Protein AF-A0A382X814-F1 (afdb_monomer_lite)

Sequence (115 aa):
MKDKV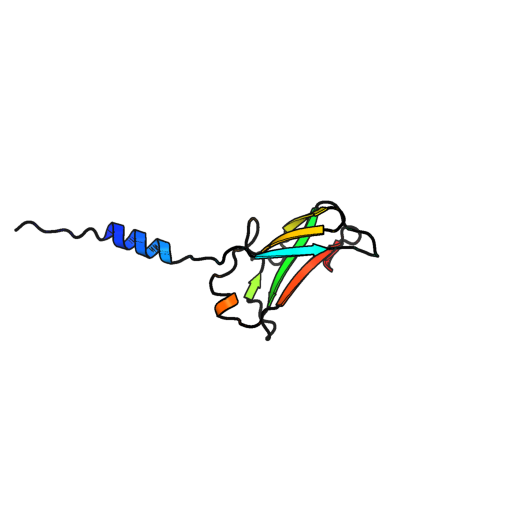LPLLPCILFALCSANAFAAPVAYSGKVAINGLNVDGNARFTFHIYDADAIIRWRHSWDSQASINVPVDRGHYLVLLGGQGMEPLPANLFLNHPELYLQVKIKRPDTGEWL

Structure (mmCIF, N/CA/C/O backbone):
data_AF-A0A382X814-F1
#
_entry.id   AF-A0A382X814-F1
#
loop_
_atom_site.group_PDB
_atom_site.id
_atom_site.type_symbol
_atom_site.label_atom_id
_atom_site.label_alt_id
_atom_site.label_comp_id
_atom_site.label_asym_id
_atom_site.label_entity_id
_atom_site.label_seq_id
_atom_site.pdbx_PDB_ins_code
_atom_site.Cartn_x
_atom_site.Cartn_y
_atom_site.Cartn_z
_atom_site.occupancy
_atom_site.B_iso_or_equiv
_atom_site.auth_seq_id
_atom_site.auth_comp_id
_atom_site.auth_asym_id
_atom_site.auth_atom_id
_atom_site.pdbx_PDB_model_num
ATOM 1 N N . MET A 1 1 ? 36.539 25.341 -48.430 1.00 44.12 1 MET A N 1
ATOM 2 C CA . MET A 1 1 ? 36.053 24.230 -47.585 1.00 44.12 1 MET A CA 1
ATOM 3 C C . MET A 1 1 ? 35.020 24.809 -46.637 1.00 44.12 1 MET A C 1
ATOM 5 O O . MET A 1 1 ? 35.326 25.803 -46.001 1.00 44.12 1 MET A O 1
ATOM 9 N N . LYS A 1 2 ? 33.776 24.315 -46.663 1.00 47.12 2 LYS A N 1
ATOM 10 C CA . LYS A 1 2 ? 32.719 24.739 -45.732 1.00 47.12 2 LYS A CA 1
ATOM 11 C C . LYS A 1 2 ? 32.706 23.742 -44.584 1.00 47.12 2 LYS A C 1
ATOM 13 O O . LYS A 1 2 ? 32.380 22.575 -44.803 1.00 47.12 2 LYS A O 1
ATOM 18 N N . ASP A 1 3 ? 33.079 24.211 -43.406 1.00 55.12 3 ASP A N 1
ATOM 19 C CA . ASP A 1 3 ? 33.141 23.406 -42.197 1.00 55.12 3 ASP A CA 1
ATOM 20 C C . ASP A 1 3 ? 31.714 23.024 -41.795 1.00 55.12 3 ASP A C 1
ATOM 22 O O . ASP A 1 3 ? 30.891 23.861 -41.422 1.00 55.12 3 ASP A O 1
ATOM 26 N N . LYS A 1 4 ? 31.381 21.741 -41.957 1.00 57.97 4 LYS A N 1
ATOM 27 C CA . LYS A 1 4 ? 30.120 21.174 -41.480 1.00 57.97 4 LYS A CA 1
ATOM 28 C C . LYS A 1 4 ? 30.232 21.028 -39.965 1.00 57.97 4 LYS A C 1
ATOM 30 O O . LYS A 1 4 ? 30.686 19.998 -39.477 1.00 57.97 4 LYS A O 1
ATOM 35 N N . VAL A 1 5 ? 29.837 22.060 -39.226 1.00 61.97 5 VAL A N 1
ATOM 36 C CA . VAL A 1 5 ? 29.610 21.947 -37.782 1.00 61.97 5 VAL A CA 1
ATOM 37 C C . VAL A 1 5 ? 28.403 21.028 -37.593 1.00 61.97 5 VAL A C 1
ATOM 39 O O . VAL A 1 5 ? 27.265 21.406 -37.867 1.00 61.97 5 VAL A O 1
ATOM 42 N N . LEU A 1 6 ? 28.666 19.778 -37.219 1.00 60.94 6 LEU A N 1
ATOM 43 C CA . LEU A 1 6 ? 27.643 18.777 -36.936 1.00 60.94 6 LEU A CA 1
ATOM 44 C C . LEU A 1 6 ? 26.841 19.231 -35.698 1.00 60.94 6 LEU A C 1
ATOM 46 O O . LEU A 1 6 ? 27.457 19.534 -34.672 1.00 60.94 6 LEU A O 1
ATOM 50 N N . PRO A 1 7 ? 25.498 19.308 -35.745 1.00 62.62 7 PRO A N 1
ATOM 51 C CA . PRO A 1 7 ? 24.720 19.782 -34.609 1.00 62.62 7 PRO A CA 1
ATOM 52 C C . PRO A 1 7 ? 24.695 18.694 -33.524 1.00 62.62 7 PRO A C 1
ATOM 54 O O . PRO A 1 7 ? 23.866 17.792 -33.549 1.00 62.62 7 PRO A O 1
ATOM 57 N N . LEU A 1 8 ? 25.619 18.772 -32.564 1.00 61.16 8 LEU A N 1
ATOM 58 C CA . LEU A 1 8 ? 25.703 17.871 -31.401 1.00 61.16 8 LEU A CA 1
ATOM 59 C C . LEU A 1 8 ? 24.574 18.108 -30.377 1.00 61.16 8 LEU A C 1
ATOM 61 O O . LEU A 1 8 ? 24.214 17.207 -29.623 1.00 61.16 8 LEU A O 1
ATOM 65 N N . LEU A 1 9 ? 23.980 19.304 -30.375 1.00 60.84 9 LEU A N 1
ATOM 66 C CA . LEU A 1 9 ? 22.946 19.730 -29.427 1.00 60.84 9 LEU A CA 1
ATOM 67 C C . LEU A 1 9 ? 21.645 18.885 -29.463 1.00 60.84 9 LEU A C 1
ATOM 69 O O . LEU A 1 9 ? 21.195 18.471 -28.394 1.00 60.84 9 LEU A O 1
ATOM 73 N N . PRO A 1 10 ? 21.044 18.558 -30.629 1.00 64.56 10 PRO A N 1
ATOM 74 C CA . PRO A 1 10 ? 19.862 17.691 -30.680 1.00 64.56 10 PRO A CA 1
ATOM 75 C C . PRO A 1 10 ? 20.140 16.242 -30.244 1.00 64.56 10 PRO A C 1
ATOM 77 O O . PRO A 1 10 ? 19.265 15.617 -29.650 1.00 64.56 10 PRO A O 1
ATOM 80 N N . CYS A 1 11 ? 21.349 15.712 -30.468 1.00 61.66 11 CYS A N 1
ATOM 81 C CA . CYS A 1 11 ? 21.721 14.371 -30.000 1.00 61.66 11 CYS A CA 1
ATOM 82 C C . CYS A 1 11 ? 21.800 14.296 -28.468 1.00 61.66 11 CYS A C 1
ATOM 84 O O . CYS A 1 11 ? 21.376 13.303 -27.880 1.00 61.66 11 CYS A O 1
ATOM 86 N N . ILE A 1 12 ? 22.291 15.357 -27.819 1.00 62.47 12 ILE A N 1
ATOM 87 C CA . ILE A 1 12 ? 22.358 15.448 -26.354 1.00 62.47 12 ILE A CA 1
ATOM 88 C C . ILE A 1 12 ? 20.949 15.558 -25.750 1.00 62.47 12 ILE A C 1
ATOM 90 O O . ILE A 1 12 ? 20.651 14.860 -24.783 1.00 62.47 12 ILE A O 1
ATOM 94 N N . LEU A 1 13 ? 20.051 16.359 -26.343 1.00 60.12 13 LEU A N 1
ATOM 95 C CA . LEU A 1 13 ? 18.655 16.447 -25.886 1.00 60.12 13 LEU A CA 1
ATOM 96 C C . LEU A 1 13 ? 17.900 15.114 -26.019 1.00 60.12 13 LEU A C 1
ATOM 98 O O . LEU A 1 13 ? 17.123 14.768 -25.131 1.00 60.12 13 LEU A O 1
ATOM 102 N N . PHE A 1 14 ? 18.139 14.353 -27.091 1.00 59.03 14 PHE A N 1
ATOM 103 C CA . PHE A 1 14 ? 17.507 13.044 -27.278 1.00 59.03 14 PHE A CA 1
ATOM 104 C C . PHE A 1 14 ? 18.037 12.001 -26.277 1.00 59.03 14 PHE A C 1
ATOM 106 O O . PHE A 1 14 ? 17.253 11.257 -25.694 1.00 59.03 14 PHE A O 1
ATOM 113 N N . ALA A 1 15 ? 19.347 12.001 -26.001 1.00 60.44 15 ALA A N 1
ATOM 114 C CA . ALA A 1 15 ? 19.968 11.090 -25.035 1.00 60.44 15 ALA A CA 1
ATOM 115 C C . ALA A 1 15 ? 19.544 11.357 -23.574 1.00 60.44 15 ALA A C 1
ATOM 117 O O . ALA A 1 15 ? 19.438 10.419 -22.782 1.00 60.44 15 ALA A O 1
ATOM 118 N N . LEU A 1 16 ? 19.255 12.614 -23.217 1.00 56.28 16 LEU A N 1
ATOM 119 C CA . LEU A 1 16 ? 18.763 12.988 -21.882 1.00 56.28 16 LEU A CA 1
ATOM 120 C C . LEU A 1 16 ? 17.309 12.547 -21.635 1.00 56.28 16 LEU A C 1
ATOM 122 O O . LEU A 1 16 ? 16.914 12.350 -20.487 1.00 56.28 16 LEU A O 1
ATOM 126 N N . CYS A 1 17 ? 16.515 12.356 -22.693 1.00 52.44 17 CYS A N 1
ATOM 127 C CA . CYS A 1 17 ? 15.108 11.968 -22.577 1.00 52.44 17 CYS A CA 1
ATOM 128 C C . CYS A 1 17 ? 14.930 10.471 -22.244 1.00 52.44 17 CYS A C 1
ATOM 130 O O . CYS A 1 17 ? 13.971 10.090 -21.580 1.00 52.44 17 CYS A O 1
ATOM 132 N N . SER A 1 18 ? 15.886 9.619 -22.625 1.00 53.72 18 SER A N 1
ATOM 133 C CA . SER A 1 18 ? 15.847 8.170 -22.373 1.00 53.72 18 SER A CA 1
ATOM 134 C C . SER A 1 18 ? 16.243 7.738 -20.952 1.00 53.72 18 SER A C 1
ATOM 136 O O . SER A 1 18 ? 16.162 6.554 -20.639 1.00 53.72 18 SER A O 1
ATOM 138 N N . ALA A 1 19 ? 16.670 8.657 -20.079 1.00 56.44 19 ALA A N 1
ATOM 139 C CA . ALA A 1 19 ? 17.278 8.295 -18.794 1.00 56.44 19 ALA A CA 1
ATOM 140 C C . ALA A 1 19 ? 16.295 8.098 -17.621 1.00 56.44 19 ALA A C 1
ATOM 142 O O . ALA A 1 19 ? 16.714 7.615 -16.576 1.00 56.44 19 ALA A O 1
ATOM 143 N N . ASN A 1 20 ? 15.007 8.439 -17.761 1.00 56.47 20 ASN A N 1
ATOM 144 C CA . ASN A 1 20 ? 14.048 8.384 -16.645 1.00 56.47 20 ASN A CA 1
ATOM 145 C C . ASN A 1 20 ? 12.718 7.742 -17.055 1.00 56.47 20 ASN A C 1
ATOM 147 O O . ASN A 1 20 ? 11.658 8.360 -16.973 1.00 56.47 20 ASN A O 1
ATOM 151 N N . ALA A 1 21 ? 12.768 6.495 -17.521 1.00 65.38 21 ALA A N 1
ATOM 152 C CA . ALA A 1 21 ? 11.554 5.701 -17.627 1.00 65.38 21 ALA A CA 1
ATOM 153 C C . ALA A 1 21 ? 11.124 5.279 -16.212 1.00 65.38 21 ALA A C 1
ATOM 155 O O . ALA A 1 21 ? 11.863 4.586 -15.510 1.00 65.38 21 ALA A O 1
ATOM 156 N N . PHE A 1 22 ? 9.936 5.703 -15.793 1.00 77.19 22 PHE A N 1
ATOM 157 C CA . PHE A 1 22 ? 9.237 5.136 -14.642 1.00 77.19 22 PHE A CA 1
ATOM 158 C C . PHE A 1 22 ? 8.261 4.066 -15.130 1.00 77.19 22 PHE A C 1
ATOM 160 O O . PHE A 1 22 ? 7.799 4.118 -16.272 1.00 77.19 22 PHE A O 1
ATOM 167 N N . ALA A 1 23 ? 7.949 3.089 -14.280 1.00 81.00 23 ALA A N 1
ATOM 168 C CA . ALA A 1 23 ? 6.867 2.163 -14.587 1.00 81.00 23 ALA A CA 1
ATOM 169 C C . ALA A 1 23 ? 5.535 2.927 -14.613 1.00 81.00 23 ALA A C 1
ATOM 171 O O . ALA A 1 23 ? 5.353 3.917 -13.898 1.00 81.00 23 ALA A O 1
ATOM 172 N N . ALA A 1 24 ? 4.586 2.446 -15.419 1.00 88.19 24 ALA A N 1
ATOM 173 C CA . ALA A 1 24 ? 3.214 2.923 -15.326 1.00 88.19 24 ALA A CA 1
ATOM 174 C C . ALA A 1 24 ? 2.672 2.651 -13.907 1.00 88.19 24 ALA A C 1
ATOM 176 O O . ALA A 1 24 ? 2.983 1.599 -13.335 1.00 88.19 24 ALA A O 1
ATOM 177 N N . PRO A 1 25 ? 1.862 3.558 -13.335 1.00 94.50 25 PRO A N 1
ATOM 178 C CA . PRO A 1 25 ? 1.229 3.310 -12.050 1.00 94.50 25 PRO A CA 1
ATOM 179 C C . PRO A 1 25 ? 0.401 2.021 -12.057 1.00 94.50 25 PRO A C 1
ATOM 181 O O . PRO A 1 25 ? -0.252 1.698 -13.052 1.00 94.50 25 PRO A O 1
ATOM 184 N N . VAL A 1 26 ? 0.394 1.302 -10.935 1.00 95.88 26 VAL A N 1
ATOM 185 C CA . VAL A 1 26 ? -0.316 0.019 -10.805 1.00 95.88 26 VAL A CA 1
ATOM 186 C C . VAL A 1 26 ? -1.604 0.215 -10.018 1.00 95.88 26 VAL A C 1
ATOM 188 O O . VAL A 1 26 ? -1.576 0.679 -8.880 1.00 95.88 26 VAL A O 1
ATOM 191 N N . ALA A 1 27 ? -2.740 -0.153 -10.607 1.00 96.94 27 ALA A N 1
ATOM 192 C CA . ALA A 1 27 ? -4.020 -0.108 -9.913 1.00 96.94 27 ALA A CA 1
ATOM 193 C C . ALA A 1 27 ? -4.069 -1.154 -8.790 1.00 96.94 27 ALA A C 1
ATOM 195 O O . ALA A 1 27 ? -3.854 -2.342 -9.021 1.00 96.94 27 ALA A O 1
ATOM 196 N N . TYR A 1 28 ? -4.390 -0.704 -7.582 1.00 96.81 28 TYR A N 1
ATOM 197 C CA . TYR A 1 28 ? -4.615 -1.545 -6.418 1.00 96.81 28 TYR A CA 1
ATOM 198 C C . TYR A 1 28 ? -5.900 -1.111 -5.718 1.00 96.81 28 TYR A C 1
ATOM 200 O O . TYR A 1 28 ? -6.050 0.042 -5.311 1.00 96.81 28 TYR A O 1
ATOM 208 N N . SER A 1 29 ? -6.844 -2.037 -5.596 1.00 97.00 29 SER A N 1
ATOM 209 C CA . SER A 1 29 ? -8.155 -1.791 -4.999 1.00 97.00 29 SER A CA 1
ATOM 210 C C . SER A 1 29 ? -8.469 -2.829 -3.942 1.00 97.00 29 SER A C 1
ATOM 212 O O . SER A 1 29 ? -8.106 -3.996 -4.088 1.00 97.00 29 SER A O 1
ATOM 214 N N . GLY A 1 30 ? -9.216 -2.430 -2.923 1.00 96.62 30 GLY A N 1
ATOM 215 C CA . GLY A 1 30 ? -9.617 -3.336 -1.860 1.00 96.62 30 GLY A CA 1
ATOM 216 C C . GLY A 1 30 ? -10.840 -2.851 -1.103 1.00 96.62 30 GLY A C 1
ATOM 217 O O . GLY A 1 30 ? -11.458 -1.840 -1.448 1.00 96.62 30 GLY A O 1
ATOM 218 N N . LYS A 1 31 ? -11.178 -3.603 -0.053 1.00 96.25 31 LYS A N 1
ATOM 219 C CA . LYS A 1 31 ? -12.192 -3.236 0.931 1.00 96.25 31 LYS A CA 1
ATOM 220 C C . LYS A 1 31 ? -11.550 -3.142 2.311 1.00 96.25 31 LYS A C 1
ATOM 222 O O . LYS A 1 31 ? -10.786 -4.025 2.689 1.00 96.25 31 LYS A O 1
ATOM 227 N N . VAL A 1 32 ? -11.877 -2.100 3.064 1.00 95.00 32 VAL A N 1
ATOM 228 C CA . VAL A 1 32 ? -11.472 -1.909 4.455 1.00 95.00 32 VAL A CA 1
ATOM 229 C C . VAL A 1 32 ? -12.703 -1.839 5.357 1.00 95.00 32 VAL A C 1
ATOM 231 O O . VAL A 1 32 ? -13.654 -1.094 5.109 1.00 95.00 32 VAL A O 1
ATOM 234 N N . ALA A 1 33 ? -12.666 -2.627 6.427 1.00 94.38 33 ALA A N 1
ATOM 235 C CA . ALA A 1 33 ? -13.629 -2.584 7.513 1.00 94.38 33 ALA A CA 1
ATOM 236 C C . ALA A 1 33 ? -12.893 -2.753 8.848 1.00 94.38 33 ALA A C 1
ATOM 238 O O . ALA A 1 33 ? -11.989 -3.580 8.955 1.00 94.38 33 ALA A O 1
ATOM 239 N N . ILE A 1 34 ? -13.279 -1.978 9.860 1.00 91.62 34 ILE A N 1
ATOM 240 C CA . ILE A 1 34 ? -12.729 -2.043 11.219 1.00 91.62 34 ILE A CA 1
ATOM 241 C C . ILE A 1 34 ? -13.846 -2.536 12.132 1.00 91.62 34 ILE A C 1
ATOM 243 O O . ILE A 1 34 ? -14.936 -1.968 12.143 1.00 91.62 34 ILE A O 1
ATOM 247 N N . ASN A 1 35 ? -13.597 -3.623 12.867 1.00 90.69 35 ASN A N 1
ATOM 248 C CA . ASN A 1 35 ? -14.596 -4.279 13.723 1.00 90.69 35 ASN A CA 1
ATOM 249 C C . ASN A 1 35 ? -15.905 -4.626 12.979 1.00 90.69 35 ASN A C 1
ATOM 251 O O . ASN A 1 35 ? -16.995 -4.506 13.528 1.00 90.69 35 ASN A O 1
ATOM 255 N N . GLY A 1 36 ?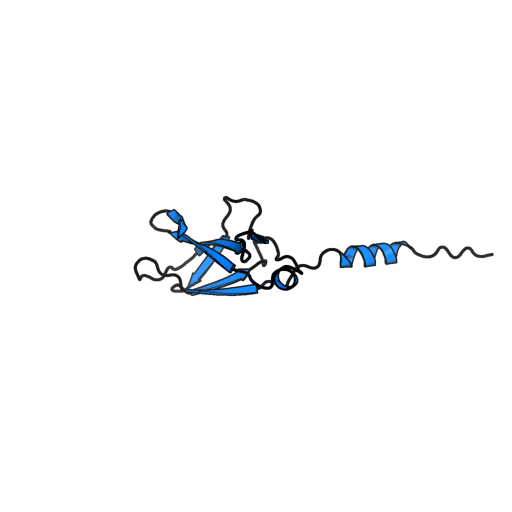 -15.801 -5.017 11.704 1.00 92.06 36 GLY A N 1
ATOM 256 C CA . GLY A 1 36 ? -16.953 -5.353 10.857 1.00 92.06 36 GLY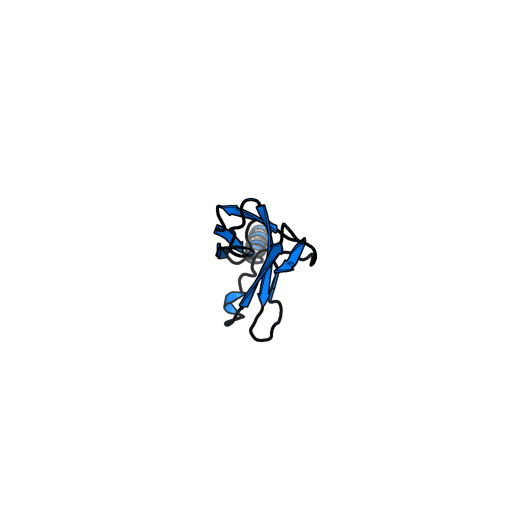 A CA 1
ATOM 257 C C . GLY A 1 36 ? -17.704 -4.152 10.267 1.00 92.06 36 GLY A C 1
ATOM 258 O O . GLY A 1 36 ? -18.623 -4.351 9.476 1.00 92.06 36 GLY A O 1
ATOM 259 N N . LEU A 1 37 ? -17.305 -2.918 10.588 1.00 94.50 37 LEU A N 1
ATOM 260 C CA . LEU A 1 37 ? -17.893 -1.696 10.041 1.00 94.50 37 LEU A CA 1
ATOM 261 C C . LEU A 1 37 ? -17.031 -1.150 8.904 1.00 94.50 37 LEU A C 1
ATOM 263 O O . LEU A 1 37 ? -15.820 -0.992 9.053 1.00 94.50 37 LEU A O 1
ATOM 267 N N . ASN A 1 38 ? -17.655 -0.850 7.765 1.00 95.75 38 ASN A N 1
ATOM 268 C CA . ASN A 1 38 ? -16.956 -0.251 6.630 1.00 95.75 38 ASN A CA 1
ATOM 269 C C . ASN A 1 38 ? -16.398 1.122 7.017 1.00 95.75 38 ASN A C 1
ATOM 271 O O . ASN A 1 38 ? -17.114 1.944 7.588 1.00 95.75 38 ASN A O 1
ATOM 275 N N . VAL A 1 39 ? -15.139 1.373 6.662 1.00 94.75 39 VAL A N 1
ATOM 276 C CA . VAL A 1 39 ? -14.562 2.719 6.756 1.00 94.75 39 VAL A CA 1
ATOM 277 C C . VAL A 1 39 ? -15.106 3.562 5.606 1.00 94.75 39 VAL A C 1
ATOM 279 O O . VAL A 1 39 ? -15.260 3.058 4.496 1.00 94.75 39 VAL A O 1
ATOM 282 N N . ASP A 1 40 ? -15.395 4.832 5.864 1.00 95.31 40 ASP A N 1
ATOM 283 C CA . ASP A 1 40 ? -15.911 5.766 4.864 1.00 95.31 40 ASP A CA 1
ATOM 284 C C . ASP A 1 40 ? -15.197 7.119 4.979 1.00 95.31 40 ASP A C 1
ATOM 286 O O . ASP A 1 40 ? -14.773 7.517 6.069 1.00 95.31 40 ASP A O 1
ATOM 290 N N . GLY A 1 41 ? -15.037 7.812 3.853 1.00 95.44 41 GLY A N 1
ATOM 291 C CA . GLY A 1 41 ? -14.303 9.073 3.760 1.00 95.44 41 GLY A CA 1
ATOM 292 C C . GLY A 1 41 ? -12.801 8.896 3.512 1.00 95.44 41 GLY A C 1
ATOM 293 O O . GLY A 1 41 ? -12.349 7.897 2.960 1.00 95.44 41 GLY A O 1
ATOM 294 N N . ASN A 1 42 ? -12.002 9.900 3.880 1.00 94.81 42 ASN A N 1
ATOM 295 C CA . ASN A 1 42 ? -10.556 9.867 3.652 1.00 94.81 42 ASN A CA 1
ATOM 296 C C . ASN A 1 42 ? -9.845 9.088 4.763 1.00 94.81 42 ASN A C 1
ATOM 298 O O . ASN A 1 42 ? -9.817 9.527 5.914 1.00 94.81 42 ASN A O 1
ATOM 302 N N . ALA A 1 43 ? -9.208 7.977 4.404 1.00 95.62 43 ALA A N 1
ATOM 303 C CA . ALA A 1 43 ? -8.372 7.197 5.309 1.00 95.62 43 ALA A CA 1
ATOM 304 C C . ALA A 1 43 ? -6.887 7.349 4.956 1.00 95.62 43 ALA A C 1
ATOM 306 O O . ALA A 1 43 ? -6.522 7.611 3.810 1.00 95.62 43 ALA A O 1
ATOM 307 N N . ARG A 1 44 ? -6.015 7.210 5.960 1.00 96.94 44 ARG A N 1
ATOM 308 C CA . ARG A 1 44 ? -4.562 7.330 5.781 1.00 96.94 44 ARG A CA 1
ATOM 309 C C . ARG A 1 44 ? -3.950 5.967 5.508 1.00 96.94 44 ARG A C 1
ATOM 311 O O . ARG A 1 44 ? -4.153 5.047 6.298 1.00 96.94 44 ARG A O 1
ATOM 318 N N . PHE A 1 45 ? -3.178 5.875 4.433 1.00 97.38 45 PHE A N 1
ATOM 319 C CA . PHE A 1 45 ? -2.522 4.647 3.999 1.00 97.38 45 PHE A CA 1
ATOM 320 C C . PHE A 1 45 ? -1.011 4.829 3.883 1.00 97.38 45 PHE A C 1
ATOM 322 O O . PHE A 1 45 ? -0.528 5.919 3.561 1.00 97.38 45 PHE A O 1
ATOM 329 N N . THR A 1 46 ? -0.284 3.731 4.067 1.00 97.81 46 THR A N 1
ATOM 330 C CA . THR A 1 46 ? 1.086 3.571 3.570 1.00 97.81 46 THR A CA 1
ATOM 331 C C . THR A 1 46 ? 1.181 2.318 2.703 1.00 97.81 46 THR A C 1
ATOM 333 O O . THR A 1 46 ? 0.448 1.346 2.900 1.00 97.81 46 THR A O 1
ATOM 336 N N . PHE A 1 47 ? 2.078 2.364 1.718 1.00 97.81 47 PHE A N 1
ATOM 337 C CA . PHE A 1 47 ? 2.321 1.287 0.760 1.00 97.81 47 PHE A CA 1
ATOM 338 C C . PHE A 1 47 ? 3.816 1.040 0.610 1.00 97.81 47 PHE A C 1
ATOM 340 O O . PHE A 1 47 ? 4.563 1.963 0.270 1.00 97.81 47 PHE A O 1
ATOM 347 N N . HIS A 1 48 ? 4.234 -0.206 0.805 1.00 97.88 48 HIS A N 1
ATOM 348 C CA . HIS A 1 48 ? 5.594 -0.667 0.545 1.00 97.88 48 HIS A CA 1
ATOM 349 C C . HIS A 1 48 ? 5.562 -1.925 -0.312 1.00 97.88 48 HIS A C 1
ATOM 351 O O . HIS A 1 48 ? 4.657 -2.745 -0.181 1.00 97.88 48 HIS A O 1
ATOM 357 N N . ILE A 1 49 ? 6.584 -2.104 -1.139 1.00 98.25 49 ILE A N 1
ATOM 358 C CA . ILE A 1 49 ? 6.816 -3.341 -1.876 1.00 98.25 49 ILE A CA 1
ATOM 359 C C . ILE A 1 49 ? 8.130 -3.949 -1.391 1.00 98.25 49 ILE A C 1
ATOM 361 O O . ILE A 1 49 ? 9.170 -3.284 -1.408 1.00 98.25 49 ILE A O 1
ATOM 365 N N . TYR A 1 50 ? 8.061 -5.211 -0.983 1.00 98.25 50 TYR A N 1
ATOM 366 C CA . TYR A 1 50 ? 9.190 -6.039 -0.572 1.00 98.25 50 TYR A CA 1
ATOM 367 C C . TYR A 1 50 ? 9.443 -7.131 -1.609 1.00 98.25 50 TYR A C 1
ATOM 369 O O . TYR A 1 50 ? 8.524 -7.504 -2.334 1.00 98.25 50 TYR A O 1
ATOM 377 N N . ASP A 1 51 ? 10.658 -7.659 -1.666 1.00 97.62 51 ASP A N 1
ATOM 378 C CA . ASP A 1 51 ? 10.928 -8.935 -2.334 1.00 97.62 51 ASP A CA 1
ATOM 379 C C . ASP A 1 51 ? 10.828 -10.124 -1.360 1.00 97.62 51 ASP A C 1
ATOM 381 O O . ASP A 1 51 ? 10.483 -9.959 -0.186 1.00 97.62 51 ASP A O 1
ATOM 385 N N . ALA A 1 52 ? 11.121 -11.327 -1.860 1.00 96.69 52 ALA A N 1
ATOM 386 C CA . ALA A 1 52 ? 11.124 -12.566 -1.081 1.00 96.69 52 ALA A CA 1
ATOM 387 C C . ALA A 1 52 ? 12.130 -12.572 0.088 1.00 96.69 52 ALA A C 1
ATOM 389 O O . ALA A 1 52 ? 11.907 -13.266 1.078 1.00 96.69 52 ALA A O 1
ATOM 390 N N . ASP A 1 53 ? 13.183 -11.752 0.020 1.00 97.06 53 ASP A N 1
ATOM 391 C CA . ASP A 1 53 ? 14.191 -11.597 1.076 1.00 97.06 53 ASP A CA 1
ATOM 392 C C . ASP A 1 53 ? 13.815 -10.493 2.089 1.00 97.06 53 ASP A C 1
ATOM 394 O O . ASP A 1 53 ? 14.635 -10.083 2.914 1.00 97.06 53 ASP A O 1
ATOM 398 N N . ALA A 1 54 ? 12.575 -9.987 2.034 1.00 96.38 54 ALA A N 1
ATOM 399 C CA . ALA A 1 54 ? 12.059 -8.888 2.851 1.00 96.38 54 ALA A CA 1
ATOM 400 C C . ALA A 1 54 ? 12.823 -7.556 2.686 1.00 96.38 54 ALA A C 1
ATOM 402 O O . ALA A 1 54 ? 12.766 -6.677 3.555 1.00 96.38 54 ALA A O 1
ATOM 403 N N . ILE A 1 55 ? 13.495 -7.353 1.549 1.00 97.50 55 ILE A N 1
ATOM 404 C CA . ILE A 1 55 ? 14.150 -6.088 1.207 1.00 97.50 55 ILE A CA 1
ATOM 405 C C . ILE A 1 55 ? 13.114 -5.144 0.591 1.00 97.50 55 ILE A C 1
ATOM 407 O O . ILE A 1 55 ? 12.423 -5.495 -0.363 1.00 97.50 55 ILE A O 1
ATOM 411 N N . ILE A 1 56 ? 13.024 -3.909 1.100 1.00 97.12 56 ILE A N 1
ATOM 412 C CA . ILE A 1 56 ? 12.154 -2.869 0.523 1.00 97.12 56 ILE A CA 1
ATOM 413 C C . ILE A 1 56 ? 12.676 -2.493 -0.867 1.00 97.12 56 ILE A C 1
ATOM 415 O O . ILE A 1 56 ? 13.743 -1.891 -0.995 1.00 97.12 56 ILE A O 1
ATOM 419 N N . ARG A 1 57 ? 11.893 -2.791 -1.906 1.00 97.31 57 ARG A N 1
ATOM 420 C CA . ARG A 1 57 ? 12.180 -2.419 -3.299 1.00 97.31 57 ARG A CA 1
ATOM 421 C C . ARG A 1 57 ? 11.492 -1.129 -3.726 1.00 97.31 57 ARG A C 1
ATOM 423 O O . ARG A 1 57 ? 11.999 -0.433 -4.601 1.00 97.31 57 ARG A O 1
ATOM 430 N N . TRP A 1 58 ? 10.383 -0.775 -3.081 1.00 97.50 58 TRP A N 1
ATOM 431 C CA . TRP A 1 58 ? 9.719 0.512 -3.276 1.00 97.50 58 TRP A CA 1
ATOM 432 C C . TRP A 1 58 ? 8.907 0.921 -2.043 1.00 97.50 58 TRP A C 1
ATOM 434 O O . TRP A 1 58 ? 8.416 0.081 -1.289 1.00 97.50 58 TRP A O 1
ATOM 444 N N . ARG A 1 59 ? 8.764 2.232 -1.850 1.00 97.31 59 ARG A N 1
ATOM 445 C CA . ARG A 1 59 ? 7.949 2.864 -0.810 1.00 97.31 59 ARG A CA 1
ATOM 446 C C . ARG A 1 59 ? 7.215 4.052 -1.420 1.00 97.31 59 ARG A C 1
ATOM 448 O O . ARG A 1 59 ? 7.778 4.732 -2.269 1.00 97.31 59 ARG A O 1
ATOM 455 N N . HIS A 1 60 ? 6.003 4.337 -0.957 1.00 97.44 60 HIS A N 1
ATOM 456 C CA . HIS A 1 60 ? 5.221 5.461 -1.482 1.00 97.44 60 HIS A CA 1
ATOM 457 C C . HIS A 1 60 ? 5.838 6.851 -1.215 1.00 97.44 60 HIS A C 1
ATOM 459 O O . HIS A 1 60 ? 5.444 7.808 -1.871 1.00 97.44 60 HIS A O 1
ATOM 465 N N . SER A 1 61 ? 6.746 6.989 -0.241 1.00 97.25 61 SER A N 1
ATOM 466 C CA . SER A 1 61 ? 7.415 8.245 0.134 1.00 97.25 61 SER A CA 1
ATOM 467 C C . SER A 1 61 ? 8.801 7.968 0.713 1.00 97.25 61 SER A C 1
ATOM 469 O O . SER A 1 61 ? 8.980 6.977 1.424 1.00 97.25 61 SER A O 1
ATOM 471 N N . TRP A 1 62 ? 9.771 8.858 0.478 1.00 93.56 62 TRP A N 1
ATOM 472 C CA . TRP A 1 62 ? 11.074 8.814 1.157 1.00 93.56 62 TRP A CA 1
ATOM 473 C C . TRP A 1 62 ? 10.980 9.093 2.660 1.00 93.56 62 TRP A C 1
ATOM 475 O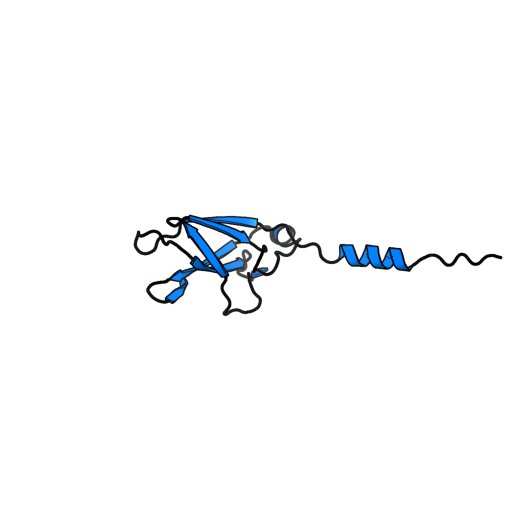 O . TRP A 1 62 ? 11.765 8.536 3.432 1.00 93.56 62 TRP A O 1
ATOM 485 N N . ASP A 1 63 ? 10.002 9.897 3.076 1.00 95.19 63 ASP A N 1
ATOM 486 C CA . ASP A 1 63 ? 9.703 10.136 4.484 1.00 95.19 63 ASP A CA 1
ATOM 487 C C . ASP A 1 63 ? 8.938 8.948 5.081 1.00 95.19 63 ASP A C 1
ATOM 489 O O . ASP A 1 63 ? 7.777 8.701 4.756 1.00 95.19 63 ASP A O 1
ATOM 493 N N . SER A 1 64 ? 9.596 8.240 6.001 1.00 88.56 64 SER A N 1
ATOM 494 C CA . SER A 1 64 ? 9.036 7.092 6.726 1.00 88.56 64 SER A CA 1
ATOM 495 C C . SER A 1 64 ? 7.811 7.410 7.592 1.00 88.56 64 SER A C 1
ATOM 497 O O . SER A 1 64 ? 7.110 6.486 7.998 1.00 88.56 64 SER A O 1
ATOM 499 N N . GLN A 1 65 ? 7.571 8.686 7.912 1.00 92.69 65 GLN A N 1
ATOM 500 C CA . GLN A 1 65 ? 6.423 9.135 8.703 1.00 92.69 65 GLN A CA 1
ATOM 501 C C . GLN A 1 65 ? 5.260 9.623 7.829 1.00 92.69 65 GLN A C 1
ATOM 503 O O . GLN A 1 65 ? 4.167 9.884 8.343 1.00 92.69 65 GLN A O 1
ATOM 508 N N . ALA A 1 66 ? 5.474 9.742 6.516 1.00 96.50 66 ALA A N 1
ATOM 509 C CA . ALA A 1 66 ? 4.447 10.185 5.592 1.00 96.50 66 ALA A CA 1
ATOM 510 C C . ALA A 1 66 ? 3.351 9.127 5.416 1.00 96.50 66 ALA A C 1
ATOM 512 O O . ALA A 1 66 ? 3.547 7.927 5.580 1.00 96.50 66 ALA A O 1
ATOM 513 N N . SER A 1 67 ? 2.174 9.595 5.016 1.00 96.88 67 SER A N 1
ATOM 514 C CA . SER A 1 67 ? 1.044 8.759 4.614 1.00 96.88 67 SER A CA 1
ATOM 515 C C . SER A 1 67 ? 0.288 9.457 3.499 1.00 96.88 67 SER A C 1
ATOM 517 O O . SER A 1 67 ? 0.405 10.676 3.357 1.00 96.88 67 SER A O 1
ATOM 519 N N . ILE A 1 68 ? -0.504 8.710 2.740 1.00 96.19 68 ILE A N 1
ATOM 520 C CA . ILE A 1 68 ? -1.387 9.294 1.734 1.00 96.19 68 ILE A CA 1
ATOM 521 C C . ILE A 1 68 ? -2.844 9.233 2.186 1.00 96.19 68 ILE A C 1
ATOM 523 O O . ILE A 1 68 ? -3.260 8.278 2.842 1.00 96.19 68 ILE A O 1
ATOM 527 N N . ASN A 1 69 ? -3.620 10.255 1.831 1.00 96.06 69 ASN A N 1
ATOM 528 C CA . ASN A 1 69 ? -5.065 10.249 2.032 1.00 96.06 69 ASN A CA 1
ATOM 529 C C . ASN A 1 69 ? -5.724 9.547 0.845 1.00 96.06 69 ASN A C 1
ATOM 531 O O . ASN A 1 69 ? -5.604 10.004 -0.290 1.00 96.06 69 ASN A O 1
ATOM 535 N N . VAL A 1 70 ? -6.419 8.450 1.119 1.00 96.38 70 VAL A N 1
ATOM 536 C CA . VAL A 1 70 ? -7.137 7.652 0.127 1.00 96.38 70 VAL A CA 1
ATOM 537 C C . VAL A 1 70 ? -8.633 7.817 0.371 1.00 96.38 70 VAL A C 1
ATOM 539 O O . VAL A 1 70 ? -9.089 7.534 1.484 1.00 96.38 70 VAL A O 1
ATOM 542 N N . PRO A 1 71 ? -9.403 8.254 -0.638 1.00 96.62 71 PRO A N 1
ATOM 543 C CA . PRO A 1 71 ? -10.855 8.231 -0.570 1.00 96.62 71 PRO A CA 1
ATOM 544 C C . PRO A 1 71 ? -11.364 6.792 -0.475 1.00 96.62 71 PRO A C 1
ATOM 546 O O . PRO A 1 71 ? -10.983 5.930 -1.271 1.00 96.62 71 PRO A O 1
ATOM 549 N N . VAL A 1 72 ? -12.241 6.548 0.489 1.00 97.44 72 VAL A N 1
ATOM 550 C CA . VAL A 1 72 ? -12.919 5.273 0.704 1.00 97.44 72 VAL A CA 1
ATOM 551 C C . VAL A 1 72 ? -14.425 5.519 0.631 1.00 97.44 72 VAL A C 1
ATOM 553 O O . VAL A 1 72 ? -14.934 6.357 1.369 1.00 97.44 72 VAL A O 1
ATOM 556 N N . ASP A 1 73 ? -15.124 4.798 -0.249 1.00 97.88 73 ASP A N 1
ATOM 557 C CA . ASP A 1 73 ? -16.594 4.798 -0.348 1.00 97.88 73 ASP A CA 1
ATOM 558 C C . ASP A 1 73 ? -17.132 3.454 0.142 1.00 97.88 73 ASP A C 1
ATOM 560 O O . ASP A 1 73 ? -16.898 2.409 -0.475 1.00 97.88 73 ASP A O 1
ATOM 564 N N . ARG A 1 74 ? -17.849 3.456 1.269 1.00 96.94 74 ARG A N 1
ATOM 565 C CA . ARG A 1 74 ? -18.472 2.259 1.867 1.00 96.94 74 ARG A CA 1
ATOM 566 C C . ARG A 1 74 ? -17.483 1.095 2.011 1.00 96.94 74 ARG A C 1
ATOM 568 O O . ARG A 1 74 ? -17.792 -0.081 1.771 1.00 96.94 74 ARG A O 1
ATOM 575 N N . GLY A 1 75 ? -16.267 1.428 2.429 1.00 96.69 75 GLY A N 1
ATOM 576 C CA . GLY A 1 75 ? -15.146 0.516 2.621 1.00 96.69 75 GLY A CA 1
ATOM 577 C C . GLY A 1 75 ? -14.324 0.259 1.363 1.00 96.69 75 GLY A C 1
ATOM 578 O O . GLY A 1 75 ? -13.236 -0.284 1.487 1.00 96.69 75 GLY A O 1
ATOM 579 N N . HIS A 1 76 ? -14.786 0.621 0.169 1.00 98.12 76 HIS A N 1
ATOM 580 C CA . HIS A 1 76 ? -14.066 0.364 -1.076 1.00 98.12 76 HIS A CA 1
ATOM 581 C C . HIS A 1 76 ? -13.090 1.491 -1.397 1.00 98.12 76 HIS A C 1
ATOM 583 O O . HIS A 1 76 ? -13.444 2.665 -1.317 1.00 98.12 76 HIS A O 1
ATOM 589 N N . TYR A 1 77 ? -11.8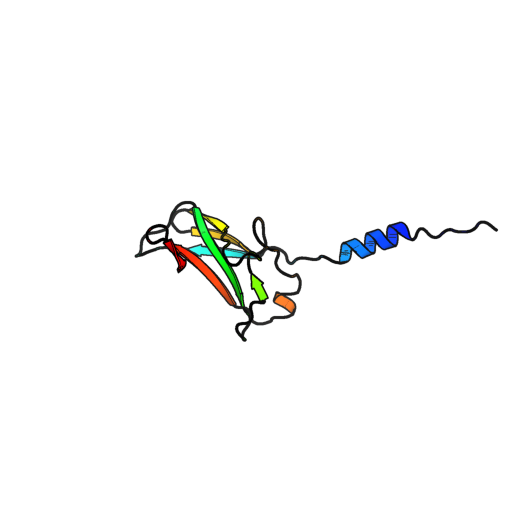75 1.131 -1.800 1.00 97.31 77 TYR A N 1
ATOM 590 C CA . TYR A 1 77 ? -10.863 2.084 -2.242 1.00 97.31 77 TYR A CA 1
ATOM 591 C C . TYR A 1 77 ? -10.174 1.615 -3.522 1.00 97.31 77 TYR A C 1
ATOM 593 O O . TYR A 1 77 ? -10.100 0.418 -3.807 1.00 97.31 77 TYR A O 1
ATOM 601 N N . LEU A 1 78 ? -9.633 2.580 -4.263 1.00 97.25 78 LEU A N 1
ATOM 602 C CA . LEU A 1 78 ? -8.769 2.382 -5.421 1.00 97.25 78 LEU A CA 1
ATOM 603 C C . LEU A 1 78 ? -7.601 3.362 -5.323 1.00 97.25 78 LEU A C 1
ATOM 605 O O . LEU A 1 78 ? -7.799 4.554 -5.096 1.00 97.25 78 LEU A O 1
ATOM 609 N N . VAL A 1 79 ? -6.392 2.857 -5.527 1.00 96.62 79 VAL A N 1
ATOM 610 C CA . VAL A 1 79 ? -5.157 3.638 -5.552 1.00 96.62 79 VAL A CA 1
ATOM 611 C C . VAL A 1 79 ? -4.345 3.246 -6.780 1.00 96.62 79 VAL A C 1
ATOM 613 O O . VAL A 1 79 ? -4.326 2.085 -7.179 1.00 96.62 79 VAL A O 1
ATOM 616 N N . LEU A 1 80 ? -3.658 4.218 -7.375 1.00 97.38 80 LEU A N 1
ATOM 617 C CA . LEU A 1 80 ? -2.635 3.981 -8.389 1.00 97.38 80 LEU A CA 1
ATOM 618 C C . LEU A 1 80 ? -1.262 4.031 -7.708 1.00 97.38 80 LEU A C 1
ATOM 620 O O . LEU A 1 80 ? -0.756 5.113 -7.414 1.00 97.38 80 LEU A O 1
ATOM 624 N N . LEU A 1 81 ? -0.676 2.868 -7.417 1.00 97.50 81 LEU A N 1
ATOM 625 C CA . LEU A 1 81 ? 0.655 2.756 -6.815 1.00 97.50 81 LEU A CA 1
ATOM 626 C C . LEU A 1 81 ? 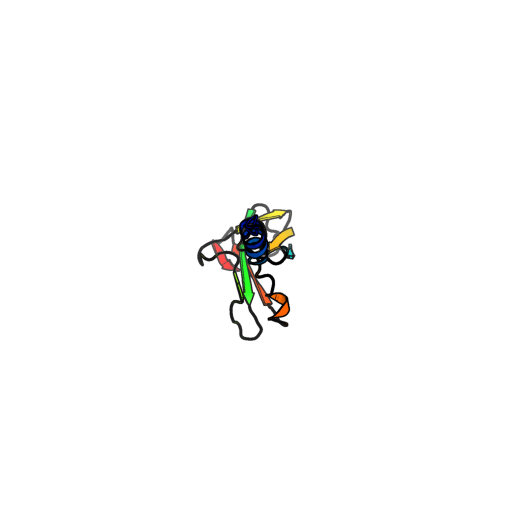1.695 3.397 -7.735 1.00 97.50 81 LEU A C 1
ATOM 628 O O . LEU A 1 81 ? 1.717 3.114 -8.931 1.00 97.50 81 LEU A O 1
ATOM 632 N N . GLY A 1 82 ? 2.539 4.268 -7.182 1.00 96.19 82 GLY A N 1
ATOM 633 C CA . GLY A 1 82 ? 3.481 5.074 -7.966 1.00 96.19 82 GLY A CA 1
ATOM 634 C C . GLY A 1 82 ? 2.831 6.167 -8.819 1.00 96.19 82 GLY A C 1
ATOM 635 O O . GLY A 1 82 ? 3.484 6.725 -9.695 1.00 96.19 82 GLY A O 1
ATOM 636 N N . GLY A 1 83 ? 1.542 6.441 -8.600 1.00 93.69 83 GLY A N 1
ATOM 637 C CA . GLY A 1 83 ? 0.811 7.540 -9.216 1.00 93.69 83 GLY A CA 1
ATOM 638 C C . GLY A 1 83 ? 0.921 8.845 -8.424 1.00 93.69 83 GLY A C 1
ATOM 639 O O . GLY A 1 83 ? 1.864 9.081 -7.671 1.00 93.69 83 GLY A O 1
ATOM 640 N N . GLN A 1 84 ? -0.071 9.718 -8.601 1.00 87.12 84 GLN A N 1
ATOM 641 C CA . GLN A 1 84 ? -0.090 11.040 -7.976 1.00 87.12 84 GLN A CA 1
ATOM 642 C C . GLN A 1 84 ? 0.017 10.956 -6.444 1.00 87.12 84 GLN A C 1
ATOM 644 O O . GLN A 1 84 ? -0.729 10.227 -5.795 1.00 87.12 84 GLN A O 1
ATOM 649 N N . GLY A 1 85 ? 0.916 11.760 -5.868 1.00 89.38 85 GLY A N 1
ATOM 650 C CA . GLY A 1 85 ? 1.132 11.819 -4.419 1.00 89.38 85 GLY A CA 1
ATOM 651 C C . GLY A 1 85 ? 2.020 10.703 -3.863 1.00 89.38 85 GLY A C 1
ATOM 652 O O . GLY A 1 85 ? 2.114 10.573 -2.644 1.00 89.38 85 GLY A O 1
ATOM 653 N N . MET A 1 86 ? 2.666 9.917 -4.730 1.00 96.00 86 MET A N 1
ATOM 654 C CA . MET A 1 86 ? 3.639 8.894 -4.357 1.00 96.00 86 MET A CA 1
ATOM 655 C C . MET A 1 86 ? 4.936 9.027 -5.152 1.00 96.00 86 MET A C 1
ATOM 657 O O . MET A 1 86 ? 4.953 9.574 -6.254 1.00 96.00 86 MET A O 1
ATOM 661 N N . GLU A 1 87 ? 6.005 8.445 -4.619 1.00 95.75 87 GLU A N 1
ATOM 662 C CA . GLU A 1 87 ? 7.205 8.144 -5.395 1.00 95.75 87 GLU A CA 1
ATOM 663 C C . GLU A 1 87 ? 6.863 7.182 -6.542 1.00 95.75 87 GLU A C 1
ATOM 665 O O . GLU A 1 87 ? 6.199 6.165 -6.303 1.00 95.75 87 GLU A O 1
ATOM 670 N N . PRO A 1 88 ? 7.319 7.448 -7.775 1.00 95.56 88 PRO A N 1
ATOM 671 C CA . PRO A 1 88 ? 7.021 6.597 -8.918 1.00 95.56 88 PRO A CA 1
ATOM 672 C C . PRO A 1 88 ? 7.631 5.200 -8.757 1.00 95.56 88 PRO A C 1
ATOM 674 O O . PRO A 1 88 ? 8.686 5.015 -8.143 1.00 95.56 88 PRO A O 1
ATOM 677 N N . LEU A 1 89 ? 6.978 4.196 -9.341 1.00 96.31 89 LEU A N 1
ATOM 678 C CA . LEU A 1 89 ? 7.520 2.840 -9.376 1.00 96.31 89 LEU A CA 1
ATOM 679 C C . LEU A 1 89 ? 8.747 2.797 -10.311 1.00 96.31 89 LEU A C 1
ATOM 681 O O . LEU A 1 89 ? 8.670 3.290 -11.443 1.00 96.31 89 LEU A O 1
ATOM 685 N N . PRO A 1 90 ? 9.876 2.188 -9.898 1.00 94.88 90 PRO A N 1
ATOM 686 C CA . PRO A 1 90 ? 11.016 1.989 -10.788 1.00 94.88 90 PRO A CA 1
ATOM 687 C C . PRO A 1 90 ? 10.610 1.159 -12.014 1.00 94.88 90 PRO A C 1
ATOM 689 O O . PRO A 1 90 ? 9.987 0.110 -11.856 1.00 94.88 90 PRO A O 1
ATOM 692 N N . ALA A 1 91 ? 10.993 1.575 -13.228 1.00 92.31 91 ALA A N 1
ATOM 693 C CA . ALA A 1 91 ? 10.601 0.877 -14.464 1.00 92.31 91 ALA A CA 1
ATOM 694 C C . ALA A 1 91 ? 10.954 -0.617 -14.471 1.00 92.31 91 ALA A C 1
ATOM 696 O O . ALA A 1 91 ? 10.178 -1.438 -14.952 1.00 92.31 91 ALA A O 1
ATOM 697 N N . ASN A 1 92 ? 12.098 -0.973 -13.885 1.00 93.44 92 ASN A N 1
ATOM 698 C CA . ASN A 1 92 ? 12.588 -2.348 -13.863 1.00 93.44 92 ASN A CA 1
ATOM 699 C C . ASN A 1 92 ? 12.179 -3.121 -12.600 1.00 93.44 92 ASN A C 1
ATOM 701 O O . ASN A 1 92 ? 12.659 -4.235 -12.414 1.00 93.44 92 ASN A O 1
ATOM 705 N N . LEU A 1 93 ? 11.321 -2.565 -11.730 1.00 95.50 93 LEU A N 1
ATOM 706 C CA . LEU A 1 93 ? 10.933 -3.202 -10.464 1.00 95.50 93 LEU A CA 1
ATOM 707 C C . LEU A 1 93 ? 10.422 -4.632 -10.692 1.00 95.50 93 LEU A C 1
ATOM 709 O O . LEU A 1 93 ? 10.958 -5.574 -10.123 1.00 95.50 93 LEU A O 1
ATOM 713 N N . PHE A 1 94 ? 9.440 -4.797 -11.578 1.00 93.81 94 PHE A N 1
ATOM 714 C CA . PHE A 1 94 ? 8.823 -6.097 -11.861 1.00 93.81 94 PHE A CA 1
ATOM 715 C C . PHE A 1 94 ? 9.669 -6.994 -12.778 1.00 93.81 94 PHE A C 1
ATOM 717 O O . PHE A 1 94 ? 9.446 -8.197 -12.831 1.00 93.81 94 PHE A O 1
ATOM 724 N N . LEU A 1 95 ? 10.635 -6.420 -13.506 1.00 93.62 95 LEU A N 1
ATOM 725 C CA . LEU A 1 95 ? 11.547 -7.181 -14.368 1.00 93.62 95 LEU A CA 1
ATOM 726 C C . LEU A 1 95 ? 12.695 -7.802 -13.565 1.00 93.62 95 LEU A C 1
ATOM 728 O O . LEU A 1 95 ? 13.109 -8.923 -13.841 1.00 93.62 95 LEU A O 1
ATOM 732 N N . ASN A 1 96 ? 13.203 -7.070 -12.572 1.00 95.38 96 ASN A N 1
ATOM 733 C CA . ASN A 1 96 ? 14.348 -7.483 -11.762 1.00 95.38 96 ASN A CA 1
ATOM 734 C C . ASN A 1 96 ? 13.945 -8.325 -10.548 1.00 95.38 96 ASN A C 1
ATOM 736 O O . ASN A 1 96 ? 14.776 -9.054 -10.009 1.00 95.38 96 ASN A O 1
ATOM 740 N N . HIS A 1 97 ? 12.695 -8.205 -10.099 1.00 95.69 97 HIS A N 1
ATOM 741 C CA . HIS A 1 97 ? 12.180 -8.898 -8.925 1.00 95.69 97 HIS A CA 1
ATOM 742 C C . HIS A 1 97 ? 10.969 -9.743 -9.339 1.00 95.69 97 HIS A C 1
ATOM 744 O O . HIS A 1 97 ? 9.861 -9.210 -9.422 1.00 95.69 97 HIS A O 1
ATOM 750 N N . PRO A 1 98 ? 11.167 -11.045 -9.632 1.00 93.50 98 PRO A N 1
ATOM 751 C CA . PRO A 1 98 ? 10.091 -11.918 -10.107 1.00 93.50 98 PRO A CA 1
ATOM 752 C C . PRO A 1 98 ? 9.040 -12.201 -9.028 1.00 93.50 98 PRO A C 1
ATOM 754 O O . PRO A 1 98 ? 7.921 -12.596 -9.345 1.00 93.50 98 PRO A O 1
ATOM 757 N N . GLU A 1 99 ? 9.394 -11.990 -7.761 1.00 97.44 99 GLU A N 1
ATOM 758 C CA . GLU A 1 99 ? 8.529 -12.196 -6.612 1.00 97.44 99 GLU A CA 1
ATOM 759 C C . GLU A 1 99 ? 8.538 -10.943 -5.736 1.00 97.44 99 GLU A C 1
ATOM 761 O O . GLU A 1 99 ? 9.590 -10.494 -5.272 1.00 97.44 99 GLU A O 1
ATOM 766 N N . LEU A 1 100 ? 7.354 -10.359 -5.554 1.00 97.81 100 LEU A N 1
ATOM 767 C CA . LEU A 1 100 ? 7.149 -9.109 -4.837 1.00 97.81 100 LEU A CA 1
ATOM 768 C C . LEU A 1 100 ? 5.902 -9.200 -3.958 1.00 97.81 100 LEU A C 1
ATOM 770 O O . LEU A 1 100 ? 4.883 -9.768 -4.348 1.00 97.81 100 LEU A O 1
ATOM 774 N N . TYR A 1 101 ? 5.971 -8.554 -2.801 1.00 98.00 101 TYR A N 1
ATOM 775 C CA . TYR A 1 101 ? 4.928 -8.524 -1.788 1.00 98.00 101 TYR A CA 1
ATOM 776 C C . TYR A 1 101 ? 4.536 -7.082 -1.488 1.00 98.00 101 TYR A C 1
ATOM 778 O O . TYR A 1 101 ? 5.372 -6.270 -1.089 1.00 98.00 101 TYR A O 1
ATOM 786 N N . LEU A 1 102 ? 3.254 -6.760 -1.651 1.00 97.94 102 LEU A N 1
ATOM 787 C CA . LEU A 1 102 ? 2.709 -5.457 -1.282 1.00 97.94 102 LEU A CA 1
ATOM 788 C C . LEU A 1 102 ? 2.286 -5.472 0.190 1.00 97.94 102 LEU A C 1
ATOM 790 O O . LEU A 1 102 ? 1.383 -6.210 0.578 1.00 97.94 102 LEU A O 1
ATOM 794 N N . GLN A 1 103 ? 2.895 -4.609 0.998 1.00 97.62 103 GLN A N 1
ATOM 795 C CA . GLN A 1 103 ? 2.383 -4.264 2.317 1.00 97.62 103 GLN A CA 1
ATOM 796 C C . GLN A 1 103 ? 1.526 -3.011 2.209 1.00 97.62 103 GLN A C 1
ATOM 798 O O . GLN A 1 103 ? 1.967 -1.979 1.698 1.00 97.62 103 GLN A O 1
ATOM 803 N N . VAL A 1 104 ? 0.324 -3.105 2.758 1.00 97.25 104 VAL A N 1
ATOM 804 C CA . VAL A 1 104 ? -0.607 -1.992 2.896 1.00 97.25 104 VAL A CA 1
ATOM 805 C C . VAL A 1 104 ? -0.875 -1.818 4.373 1.00 97.25 104 VAL A C 1
ATOM 807 O O . VAL A 1 104 ? -1.246 -2.791 5.026 1.00 97.25 104 VAL A O 1
ATOM 810 N N . LYS A 1 105 ? -0.696 -0.602 4.887 1.00 96.88 105 LYS A N 1
ATOM 811 C CA . LYS A 1 105 ? -1.137 -0.266 6.240 1.00 96.88 105 LYS A CA 1
ATOM 812 C C . LYS A 1 105 ? -2.177 0.823 6.213 1.00 96.88 105 LYS A C 1
ATOM 814 O O . LYS A 1 105 ? -2.075 1.756 5.417 1.00 96.88 105 LYS A O 1
ATOM 819 N N . ILE A 1 106 ? -3.146 0.722 7.112 1.00 95.69 106 ILE A N 1
ATOM 820 C CA . ILE A 1 106 ? -4.248 1.677 7.215 1.00 95.69 106 ILE A CA 1
ATOM 821 C C . ILE A 1 106 ? -4.273 2.235 8.626 1.00 95.69 106 ILE A C 1
ATOM 823 O O . ILE A 1 106 ? -4.274 1.489 9.605 1.00 95.69 106 ILE A O 1
ATOM 827 N N . LYS A 1 107 ? -4.302 3.562 8.745 1.00 95.81 107 LYS A N 1
ATOM 828 C CA . LYS A 1 107 ? -4.413 4.197 10.051 1.00 95.81 107 LYS A CA 1
ATOM 829 C C . LYS A 1 107 ? -5.859 4.189 10.507 1.00 95.81 107 LYS A C 1
ATOM 831 O O . LYS A 1 107 ? -6.737 4.746 9.845 1.00 95.81 107 LYS A O 1
ATOM 836 N N . ARG A 1 108 ? -6.079 3.614 11.678 1.00 93.75 108 ARG A N 1
ATOM 837 C CA . ARG A 1 108 ? -7.359 3.598 12.364 1.00 93.75 108 ARG A CA 1
ATOM 838 C C . ARG A 1 108 ? -7.818 5.021 12.685 1.00 93.75 108 ARG A C 1
ATOM 840 O O . ARG A 1 108 ? -7.056 5.773 13.297 1.00 93.75 108 ARG A O 1
ATOM 847 N N . PRO A 1 109 ? -9.043 5.411 12.300 1.00 87.12 109 PRO A N 1
ATOM 848 C CA . PRO A 1 109 ? -9.580 6.720 12.651 1.00 87.12 109 PRO A CA 1
ATOM 849 C C . PRO A 1 109 ? -9.966 6.812 14.135 1.00 87.12 109 PRO A C 1
ATOM 851 O O . PRO A 1 109 ? -9.936 7.905 14.688 1.00 87.12 109 PRO A O 1
ATOM 854 N N . ASP A 1 110 ? -10.294 5.687 14.778 1.00 87.12 110 ASP A N 1
ATOM 855 C CA . ASP A 1 110 ? -10.738 5.617 16.174 1.00 87.12 110 ASP A CA 1
ATOM 856 C C . ASP A 1 110 ? -9.576 5.602 17.179 1.00 87.12 110 ASP A C 1
ATOM 858 O O . ASP A 1 110 ? -9.618 6.333 18.165 1.00 87.12 110 ASP A O 1
ATOM 862 N N . THR A 1 111 ? -8.529 4.806 16.932 1.00 91.19 111 THR A N 1
ATOM 863 C CA . THR A 1 111 ? -7.378 4.687 17.854 1.00 91.19 111 THR A CA 1
ATOM 864 C C . THR A 1 111 ? -6.131 5.434 17.390 1.00 91.19 111 THR A C 1
ATOM 866 O O . THR A 1 111 ? -5.234 5.702 18.185 1.00 91.19 111 THR A O 1
ATOM 869 N N . GLY A 1 112 ? -6.037 5.769 16.100 1.00 91.75 112 GLY A N 1
ATOM 870 C CA . GLY A 1 112 ? -4.823 6.330 15.509 1.00 91.75 112 GLY A CA 1
ATOM 871 C C . GLY A 1 112 ? -3.697 5.315 15.284 1.00 91.75 112 GLY A C 1
ATOM 872 O O . GLY A 1 112 ? -2.624 5.714 14.835 1.00 91.75 112 GLY A O 1
ATOM 873 N N . GLU A 1 113 ? -3.914 4.031 15.559 1.00 93.81 113 GLU A N 1
ATOM 874 C CA . GLU A 1 113 ? -2.936 2.964 15.319 1.00 93.81 113 GLU A CA 1
ATOM 875 C C . GLU A 1 113 ? -2.896 2.542 13.847 1.00 93.81 113 GLU A C 1
ATOM 877 O O . GLU A 1 113 ? -3.845 2.761 13.094 1.00 93.81 113 GLU A O 1
ATOM 882 N N . TRP A 1 114 ? -1.798 1.915 13.432 1.00 95.00 114 TRP A N 1
ATOM 883 C CA . TRP A 1 114 ? -1.660 1.329 12.099 1.00 95.00 114 TRP A CA 1
ATOM 884 C C . TRP A 1 114 ? -2.054 -0.150 12.123 1.00 95.00 114 TRP A C 1
ATOM 886 O O . TRP A 1 114 ? -1.520 -0.900 12.939 1.00 95.00 114 TRP A O 1
ATOM 896 N N . LEU A 1 115 ? -2.957 -0.544 11.221 1.00 90.81 115 LEU A N 1
ATOM 897 C CA . LEU A 1 115 ? -3.304 -1.934 10.898 1.00 90.81 115 LEU A CA 1
ATOM 898 C C . LEU A 1 115 ? -2.522 -2.403 9.677 1.00 90.81 115 LEU A C 1
ATOM 900 O O . LEU A 1 115 ? -2.365 -1.563 8.761 1.00 90.81 115 LEU A O 1
#

Secondary structure (DSSP, 8-state):
-------HHHHHHHHHHTT-PBPPPEEEEEE-EETTEEP-EEEEEEEEEEETT--EEEES-SSTT--EEEEEETTEEEEEETSTTSPPPBTTHHHH-SSEEEEEEEE-TTT--B-

Organism: NCBI:txid408172

Foldseek 3Di:
DDDPPDPCPVVVVVVVVPPDDFAFFDKDKDFDDDPNFGDAAWWWKWKFKAAPVRDTQDTFDPDPPDTDTFGAHRRITMDGHLDPSGPTHHNCSCVVGVGMDMDMWIQDPVPRDID

Radius of gyration: 20.68 Å; chains: 1; bounding box: 54×37×65 Å

pLDDT: mean 88.26, std 14.76, range [44.12, 98.25]